Protein AF-A0A8T4Z6G8-F1 (afdb_monomer_lite)

Foldseek 3Di:
DVVVVVVCCVVVVCPDDLVFWPDKDKAFDALVPLQVVLVVLVVVLVCLVPVCVPPVVSVVVCVVCVVVVVVVSVVSSVVSVVVSVQRVQFIWMWTDTHPDPDIDIDGGDGPVVSVVVRVVSVVVVVVVVVPVPD

Structure (mmCIF, N/CA/C/O backbone):
data_AF-A0A8T4Z6G8-F1
#
_entry.id   AF-A0A8T4Z6G8-F1
#
loop_
_atom_site.group_PDB
_atom_site.id
_atom_site.type_symbol
_atom_site.label_atom_id
_atom_site.label_alt_id
_atom_site.label_comp_id
_atom_site.label_asym_id
_atom_site.label_entity_id
_atom_site.label_seq_id
_atom_site.pdbx_PDB_ins_code
_atom_site.Cartn_x
_atom_site.Cartn_y
_atom_site.Cartn_z
_atom_site.occupancy
_atom_site.B_iso_or_equiv
_atom_site.auth_seq_id
_atom_site.auth_comp_id
_atom_site.auth_asym_id
_atom_site.auth_atom_id
_atom_site.pdbx_PDB_model_num
ATOM 1 N N . MET A 1 1 ? 9.961 9.100 15.794 1.00 39.41 1 MET A N 1
ATOM 2 C CA . MET A 1 1 ? 9.773 9.030 17.266 1.00 39.41 1 MET A CA 1
AT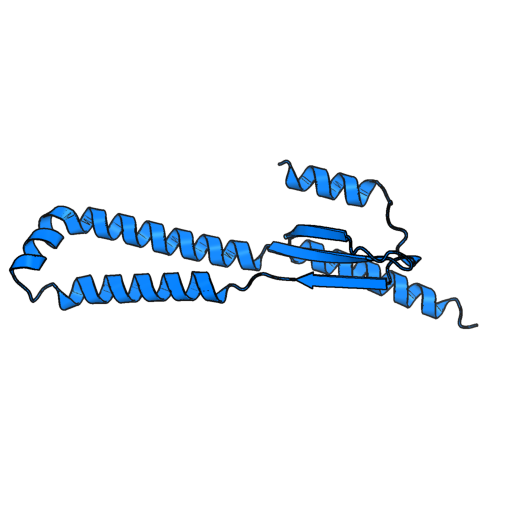OM 3 C C . MET A 1 1 ? 8.444 9.620 17.752 1.00 39.41 1 MET A C 1
ATOM 5 O O . MET A 1 1 ? 7.875 9.048 18.672 1.00 39.41 1 MET A O 1
ATOM 9 N N . ALA A 1 2 ? 7.893 10.665 17.120 1.00 36.56 2 ALA A N 1
ATOM 10 C CA . ALA A 1 2 ? 6.647 11.321 17.553 1.00 36.56 2 ALA A CA 1
ATOM 11 C C . ALA A 1 2 ? 5.389 10.416 17.587 1.00 36.56 2 ALA A C 1
ATOM 13 O O . ALA A 1 2 ? 4.609 10.481 18.532 1.00 36.56 2 ALA A O 1
ATOM 14 N N . HIS A 1 3 ? 5.230 9.486 16.638 1.00 35.41 3 HIS A N 1
ATOM 15 C CA . HIS A 1 3 ? 4.065 8.580 16.592 1.00 35.41 3 HIS A CA 1
ATOM 16 C C . HIS A 1 3 ? 3.957 7.635 17.802 1.00 35.41 3 HIS A C 1
ATOM 18 O O . HIS A 1 3 ? 2.863 7.281 18.238 1.00 35.41 3 HIS A O 1
ATOM 24 N N . LYS A 1 4 ? 5.103 7.241 18.374 1.00 34.88 4 LYS A N 1
ATOM 25 C CA . LYS A 1 4 ? 5.159 6.362 19.550 1.00 34.88 4 LYS A CA 1
ATOM 26 C C . LYS A 1 4 ? 4.740 7.104 20.824 1.00 34.88 4 LYS A C 1
ATOM 28 O O . LYS A 1 4 ? 4.266 6.466 21.755 1.00 34.88 4 LYS A O 1
ATOM 33 N N . MET A 1 5 ? 4.902 8.430 20.850 1.00 36.12 5 MET A N 1
ATOM 34 C CA . MET A 1 5 ? 4.592 9.287 21.995 1.00 36.12 5 MET A CA 1
ATOM 35 C C . MET A 1 5 ? 3.092 9.595 22.083 1.00 36.12 5 MET A C 1
ATOM 37 O O . MET A 1 5 ? 2.524 9.484 23.163 1.00 36.12 5 MET A O 1
ATOM 41 N N . VAL A 1 6 ? 2.428 9.847 20.949 1.00 50.06 6 VAL A N 1
ATOM 42 C CA . VAL A 1 6 ? 0.968 10.060 20.906 1.00 50.06 6 VAL A CA 1
ATOM 43 C C . VAL A 1 6 ? 0.214 8.792 21.317 1.00 50.06 6 VAL A C 1
ATOM 45 O O . VAL A 1 6 ? -0.676 8.849 22.159 1.00 50.06 6 VAL A O 1
ATOM 48 N N . LEU A 1 7 ? 0.626 7.624 20.809 1.00 44.00 7 LEU A N 1
ATOM 49 C CA . LEU A 1 7 ? -0.010 6.349 21.150 1.00 44.00 7 LEU A CA 1
ATOM 50 C C . LEU A 1 7 ? 0.198 5.964 22.629 1.00 44.00 7 LEU A C 1
ATOM 52 O O . LEU A 1 7 ? -0.716 5.445 23.265 1.00 44.00 7 LEU A O 1
ATOM 56 N N . ARG A 1 8 ? 1.383 6.253 23.198 1.00 40.47 8 ARG A N 1
ATOM 57 C CA . ARG A 1 8 ? 1.643 6.063 24.636 1.00 40.47 8 ARG A CA 1
ATOM 58 C C . ARG A 1 8 ? 0.802 7.005 25.488 1.00 40.47 8 ARG A C 1
ATOM 60 O O . ARG A 1 8 ? 0.343 6.565 26.531 1.00 40.47 8 ARG A O 1
ATOM 67 N N . SER A 1 9 ? 0.584 8.250 25.065 1.00 43.41 9 SER A N 1
ATOM 68 C CA . SER A 1 9 ? -0.308 9.165 25.782 1.00 43.41 9 SER A CA 1
ATOM 69 C C . SER A 1 9 ? -1.764 8.700 25.714 1.00 43.41 9 SER A C 1
ATOM 71 O O . SER A 1 9 ? -2.399 8.631 26.754 1.00 43.41 9 SER A O 1
ATOM 73 N N . PHE A 1 10 ? -2.270 8.259 24.558 1.00 49.22 10 PHE A N 1
ATOM 74 C CA . PHE A 1 10 ? -3.642 7.733 24.458 1.00 49.22 10 PHE A CA 1
ATOM 75 C C . PHE A 1 10 ? -3.873 6.470 25.310 1.00 49.22 10 PHE A C 1
ATOM 77 O O . PHE A 1 10 ? -4.885 6.375 25.997 1.00 49.22 10 PHE A O 1
ATOM 84 N N . LEU A 1 11 ? -2.920 5.528 25.327 1.00 48.62 11 LEU A N 1
ATOM 85 C CA . LEU A 1 11 ? -3.003 4.307 26.146 1.00 48.62 11 LEU A CA 1
ATOM 86 C C . LEU A 1 11 ? -2.766 4.557 27.644 1.00 48.62 11 LEU A C 1
ATOM 88 O O . LEU A 1 11 ? -3.370 3.887 28.478 1.00 48.62 11 LEU A O 1
ATOM 92 N N . LYS A 1 12 ? -1.886 5.501 28.007 1.00 42.12 12 LYS A N 1
ATOM 93 C CA . LYS A 1 12 ? -1.568 5.815 29.412 1.00 42.12 12 LYS A CA 1
ATOM 94 C C . LYS A 1 12 ? -2.659 6.652 30.082 1.00 42.12 12 LYS A C 1
ATOM 96 O O . LYS A 1 12 ? -2.783 6.587 31.299 1.00 42.12 12 LYS A O 1
ATOM 101 N N . TYR A 1 13 ? -3.448 7.403 29.313 1.00 43.34 13 TYR A N 1
ATOM 102 C CA . TYR A 1 13 ? -4.452 8.301 29.874 1.00 43.34 13 TYR A CA 1
ATOM 103 C C . TYR A 1 13 ? -5.836 7.695 30.120 1.00 43.34 13 TYR A C 1
ATOM 105 O O . TYR A 1 13 ? -6.676 8.423 30.633 1.00 43.34 13 TYR A O 1
ATOM 113 N N . ARG A 1 14 ? -6.102 6.404 29.844 1.00 48.81 14 ARG A N 1
ATOM 114 C CA . ARG A 1 14 ? -7.365 5.769 30.297 1.00 48.81 14 ARG A CA 1
ATOM 115 C C . ARG A 1 14 ? -8.633 6.572 29.896 1.00 48.81 14 ARG A C 1
ATOM 117 O O . ARG A 1 14 ? -9.635 6.501 30.591 1.00 48.81 14 ARG A O 1
ATOM 124 N N . ILE A 1 15 ? -8.576 7.373 28.819 1.00 50.81 15 ILE A N 1
ATOM 125 C CA . ILE A 1 15 ? -9.604 8.401 28.527 1.00 50.81 15 ILE A CA 1
ATOM 126 C C . ILE A 1 15 ? -10.885 7.766 27.987 1.00 50.81 15 ILE A C 1
ATOM 128 O O . ILE A 1 15 ? -11.949 8.360 28.076 1.00 50.81 15 ILE A O 1
ATOM 132 N N . ILE A 1 16 ? -10.797 6.555 27.441 1.00 51.62 16 ILE A N 1
ATOM 133 C CA . ILE A 1 16 ? -11.955 5.849 26.907 1.00 51.62 16 ILE A CA 1
ATOM 134 C C . ILE A 1 16 ? -12.251 4.682 27.840 1.00 51.62 16 ILE A C 1
ATOM 136 O O . ILE A 1 16 ? -11.474 3.726 27.912 1.00 51.62 16 ILE A O 1
ATOM 140 N N . ASN A 1 17 ? -13.361 4.782 28.569 1.00 55.00 17 ASN A N 1
ATOM 141 C CA . ASN A 1 17 ? -13.914 3.652 29.290 1.00 55.00 17 ASN A CA 1
ATOM 142 C C . ASN A 1 17 ? -14.404 2.631 28.251 1.00 55.00 17 ASN A C 1
ATOM 144 O O . ASN A 1 17 ? -15.189 2.972 27.369 1.00 55.00 17 ASN A O 1
ATOM 148 N N . TYR A 1 18 ? -13.916 1.390 28.309 1.00 57.50 18 TYR A N 1
ATOM 149 C CA . TYR A 1 18 ? -14.246 0.368 27.307 1.00 57.50 18 TYR A CA 1
ATOM 150 C C . TYR A 1 18 ? -15.755 0.078 27.231 1.00 57.50 18 TYR A C 1
ATOM 152 O O . TYR A 1 18 ? -16.235 -0.286 26.162 1.00 57.50 18 TYR A O 1
ATOM 160 N N . GLY A 1 19 ? -16.500 0.311 28.321 1.00 56.62 19 GLY A N 1
ATOM 161 C CA . GLY A 1 19 ? -17.965 0.209 28.357 1.00 56.62 19 GLY A CA 1
ATOM 162 C C . GLY A 1 19 ? -18.710 1.288 27.557 1.00 56.62 19 GLY A C 1
ATOM 163 O O . GLY A 1 19 ? -19.898 1.139 27.305 1.00 56.62 19 GLY A O 1
ATOM 164 N N . GLU A 1 20 ? -18.032 2.350 27.113 1.00 62.59 20 GLU A N 1
ATOM 165 C CA . GLU A 1 20 ? -18.608 3.424 26.288 1.00 62.59 20 GLU A CA 1
ATOM 166 C C . GLU A 1 20 ? -18.279 3.255 24.798 1.00 62.59 20 GLU A C 1
ATOM 168 O O . GLU A 1 20 ? -18.615 4.110 23.983 1.00 62.59 20 GLU A O 1
ATOM 173 N N . VAL A 1 21 ? -17.603 2.173 24.401 1.00 66.38 21 VAL A N 1
ATOM 174 C CA . VAL A 1 21 ? -17.219 1.933 23.005 1.00 66.38 21 VAL A CA 1
ATOM 175 C C . VAL A 1 21 ? -18.308 1.131 22.298 1.00 66.38 21 VAL A C 1
ATOM 177 O O . VAL A 1 21 ? -18.480 -0.056 22.547 1.00 66.38 21 VAL A O 1
ATOM 180 N N . LYS A 1 22 ? -19.016 1.767 21.358 1.00 72.06 22 LYS A N 1
ATOM 181 C CA . LYS A 1 22 ? -20.055 1.127 20.538 1.00 72.06 22 LYS A CA 1
ATOM 182 C C . LYS A 1 22 ? -19.458 0.237 19.449 1.00 72.06 22 LYS A C 1
ATOM 184 O O . LYS A 1 22 ? -19.964 -0.847 19.180 1.00 72.06 22 LYS A O 1
ATOM 189 N N . SER A 1 23 ? -18.416 0.717 18.768 1.00 72.31 23 SER A N 1
ATOM 190 C CA . SER A 1 23 ? -17.747 -0.046 17.711 1.00 72.31 23 SER A CA 1
ATOM 191 C C . SER A 1 23 ? -16.295 0.375 17.514 1.00 72.31 23 SER A C 1
ATOM 193 O O . SER A 1 23 ? -15.925 1.536 17.708 1.00 72.31 23 SER A O 1
ATOM 195 N N . VAL A 1 24 ? -15.470 -0.582 17.086 1.00 77.94 24 VAL A N 1
ATOM 196 C CA . VAL A 1 24 ? -14.083 -0.352 16.674 1.00 77.94 24 VAL A CA 1
ATOM 197 C C . VAL A 1 24 ? -13.887 -0.945 15.287 1.00 77.94 24 VAL A C 1
ATOM 199 O O . VAL A 1 24 ? -14.045 -2.145 15.083 1.00 77.94 24 VAL A O 1
ATOM 202 N N . GLU A 1 25 ? -13.530 -0.100 14.328 1.00 78.06 25 GLU A N 1
ATOM 203 C CA . GLU A 1 25 ? -13.353 -0.470 12.927 1.00 78.06 25 GLU A CA 1
ATOM 204 C C . GLU A 1 25 ? -11.900 -0.227 12.502 1.00 78.06 25 GLU A C 1
ATOM 206 O O . GLU A 1 25 ? -11.309 0.819 12.792 1.00 78.06 25 GLU A O 1
ATOM 211 N N . VAL A 1 26 ? -11.312 -1.187 11.783 1.00 80.25 26 VAL A N 1
ATOM 212 C CA . VAL A 1 26 ? -9.938 -1.096 11.268 1.00 80.25 26 VAL A CA 1
ATOM 213 C C . VAL A 1 26 ? -9.972 -0.955 9.750 1.00 80.25 26 VAL A C 1
ATOM 215 O O . VAL A 1 26 ? -10.258 -1.905 9.027 1.00 80.25 26 VAL A O 1
ATOM 218 N N . TYR A 1 27 ? -9.607 0.223 9.253 1.00 78.94 27 TYR A N 1
ATOM 219 C CA . TYR A 1 27 ? -9.539 0.526 7.826 1.00 78.94 27 TYR A CA 1
ATOM 220 C C . TYR A 1 27 ? -8.098 0.453 7.334 1.00 78.94 27 TYR A C 1
ATOM 222 O O . TYR A 1 27 ? -7.262 1.287 7.680 1.00 78.94 27 TYR A O 1
ATOM 230 N N . SER A 1 28 ? -7.792 -0.530 6.493 1.00 72.88 28 SER A N 1
ATOM 231 C CA . SER A 1 28 ? -6.475 -0.644 5.856 1.00 72.88 28 SER A CA 1
ATOM 232 C C . SER A 1 28 ? -6.514 -0.049 4.448 1.00 72.88 28 SER A C 1
ATOM 234 O O . SER A 1 28 ? -7.471 -0.262 3.706 1.00 72.88 28 SER A O 1
ATOM 236 N N . LYS A 1 29 ? -5.475 0.699 4.053 1.00 76.88 29 LYS A N 1
ATOM 237 C CA . LYS A 1 29 ? -5.352 1.182 2.667 1.00 76.88 29 LYS A CA 1
ATOM 238 C C . LYS A 1 29 ? -4.915 0.025 1.764 1.00 76.88 29 LYS A C 1
ATOM 240 O O . LYS A 1 29 ? -4.057 -0.764 2.146 1.00 76.88 29 LYS A O 1
ATOM 245 N N . SER A 1 30 ? -5.464 -0.053 0.551 1.00 79.06 30 SER A N 1
ATOM 246 C CA . SER A 1 30 ? -5.117 -1.121 -0.395 1.00 79.06 30 SER A CA 1
ATOM 247 C C . SER A 1 30 ? -3.641 -1.068 -0.818 1.00 79.06 30 SER A C 1
ATOM 249 O O . SER A 1 30 ? -3.101 0.005 -1.124 1.00 79.06 30 SER A O 1
ATOM 251 N N . MET A 1 31 ? -3.016 -2.249 -0.851 1.00 83.06 31 MET A N 1
ATOM 252 C CA . MET A 1 31 ? -1.673 -2.492 -1.394 1.00 83.06 31 MET A CA 1
ATOM 253 C C . MET A 1 31 ? -1.680 -2.601 -2.926 1.00 83.06 31 MET A C 1
ATOM 255 O O . MET A 1 31 ? -0.642 -2.426 -3.555 1.00 83.06 31 MET A O 1
ATOM 259 N N . ILE A 1 32 ? -2.841 -2.873 -3.528 1.00 84.62 32 ILE A N 1
ATOM 260 C CA . ILE A 1 32 ? -2.955 -3.200 -4.954 1.00 84.62 32 ILE A CA 1
ATOM 261 C C . ILE A 1 32 ? -2.420 -2.067 -5.844 1.00 84.62 32 ILE A C 1
ATOM 263 O O . ILE A 1 32 ? -1.589 -2.367 -6.694 1.00 84.62 32 ILE A O 1
ATOM 267 N N . PRO A 1 33 ? -2.780 -0.778 -5.646 1.00 85.88 33 PRO A N 1
ATOM 268 C CA . PRO A 1 33 ? -2.318 0.280 -6.544 1.00 85.88 33 PRO A CA 1
ATOM 269 C C . PRO A 1 33 ? -0.785 0.389 -6.663 1.00 85.88 33 PRO A C 1
ATOM 271 O O . PRO A 1 33 ? -0.288 0.286 -7.781 1.00 85.88 33 PRO A O 1
ATOM 274 N N . PRO A 1 34 ? -0.001 0.520 -5.569 1.00 86.81 34 PRO A N 1
ATOM 275 C CA . PRO A 1 34 ? 1.458 0.596 -5.689 1.00 86.81 34 PRO A CA 1
ATOM 276 C C . PRO A 1 34 ? 2.101 -0.710 -6.182 1.00 86.81 34 PRO A C 1
ATOM 278 O O . PRO A 1 34 ? 3.160 -0.672 -6.813 1.00 86.81 34 PRO A O 1
ATOM 281 N N . LEU A 1 35 ? 1.474 -1.866 -5.939 1.00 87.81 35 LEU A N 1
ATOM 282 C CA . LEU A 1 35 ? 1.960 -3.139 -6.470 1.00 87.81 35 LEU A CA 1
ATOM 283 C C . LEU A 1 35 ? 1.795 -3.202 -7.995 1.00 87.81 35 LEU A C 1
ATOM 285 O O . LEU A 1 35 ? 2.749 -3.511 -8.703 1.00 87.81 35 LEU A O 1
ATOM 289 N N . VAL A 1 36 ? 0.612 -2.845 -8.502 1.00 90.75 36 VAL A N 1
ATOM 290 C CA . VAL A 1 36 ? 0.330 -2.794 -9.944 1.00 90.75 36 VAL A CA 1
ATOM 291 C C . VAL A 1 36 ? 1.273 -1.814 -10.639 1.00 90.75 36 VAL A C 1
ATOM 293 O O . VAL A 1 36 ? 1.857 -2.162 -11.660 1.00 90.75 36 VAL A O 1
ATOM 296 N N . THR A 1 37 ? 1.510 -0.631 -10.063 1.00 87.94 37 THR A N 1
ATOM 297 C CA . THR A 1 37 ? 2.481 0.332 -10.607 1.00 87.94 37 THR A CA 1
ATOM 298 C C . THR A 1 37 ? 3.890 -0.256 -10.698 1.00 87.94 37 THR A C 1
ATOM 300 O O . THR A 1 37 ? 4.551 -0.093 -11.719 1.00 87.94 37 THR A O 1
ATOM 303 N N . SER A 1 38 ? 4.348 -0.976 -9.670 1.00 89.19 38 SER A N 1
ATOM 304 C CA . SER A 1 38 ? 5.666 -1.624 -9.677 1.00 89.19 38 SER A CA 1
ATOM 305 C C . SER A 1 38 ? 5.787 -2.686 -10.778 1.00 89.19 38 SER A C 1
ATOM 307 O O . SER A 1 38 ? 6.790 -2.718 -11.494 1.00 89.19 38 SER A O 1
ATOM 309 N N . ILE A 1 39 ? 4.748 -3.505 -10.963 1.00 91.12 39 ILE A N 1
ATOM 310 C CA . ILE A 1 39 ? 4.702 -4.524 -12.020 1.00 91.12 39 ILE A CA 1
ATOM 311 C C . ILE A 1 39 ? 4.728 -3.858 -13.398 1.00 91.12 39 ILE A C 1
ATOM 313 O O . ILE A 1 39 ? 5.547 -4.227 -14.236 1.00 91.12 39 ILE A O 1
ATOM 317 N N . LEU A 1 40 ? 3.893 -2.838 -13.622 1.00 90.94 40 LEU A N 1
ATOM 318 C CA . LEU A 1 40 ? 3.841 -2.117 -14.896 1.00 90.94 40 LEU A CA 1
ATOM 319 C C . LEU A 1 40 ? 5.178 -1.454 -15.238 1.00 90.94 40 LEU A C 1
ATOM 321 O O . LEU A 1 40 ? 5.630 -1.558 -16.377 1.00 90.94 40 LEU A O 1
ATOM 325 N N . LEU A 1 41 ? 5.841 -0.824 -14.264 1.00 88.94 41 LEU A N 1
ATOM 326 C CA . LEU A 1 41 ? 7.175 -0.246 -14.456 1.00 88.94 41 LEU A CA 1
ATOM 327 C C . LEU A 1 41 ? 8.209 -1.316 -14.825 1.00 88.94 41 LEU A C 1
ATOM 329 O O . LEU A 1 41 ? 9.021 -1.092 -15.716 1.00 88.94 41 LEU A O 1
ATOM 333 N N . THR A 1 42 ? 8.140 -2.491 -14.196 1.00 88.94 42 THR A N 1
ATOM 334 C CA . THR A 1 42 ? 9.044 -3.615 -14.486 1.00 88.94 42 THR A CA 1
ATOM 335 C C . THR A 1 42 ? 8.827 -4.158 -15.900 1.00 88.94 42 THR A C 1
ATOM 337 O O . THR A 1 42 ? 9.787 -4.339 -16.644 1.00 88.94 42 THR A O 1
ATOM 340 N N . VAL A 1 43 ? 7.570 -4.371 -16.304 1.00 89.44 43 VAL A N 1
ATOM 341 C CA . VAL A 1 43 ? 7.219 -4.831 -17.659 1.00 89.44 43 VAL A CA 1
ATOM 342 C C . VAL A 1 43 ? 7.632 -3.800 -18.707 1.00 89.44 43 VAL A C 1
ATOM 344 O O . VAL A 1 43 ? 8.208 -4.163 -19.727 1.00 89.44 43 VAL A O 1
ATOM 347 N N . THR A 1 44 ? 7.403 -2.515 -18.435 1.00 87.00 44 THR A N 1
ATOM 348 C CA . THR A 1 44 ? 7.808 -1.417 -19.324 1.00 87.00 44 THR A CA 1
ATOM 349 C C . THR A 1 44 ? 9.326 -1.372 -19.473 1.00 87.00 44 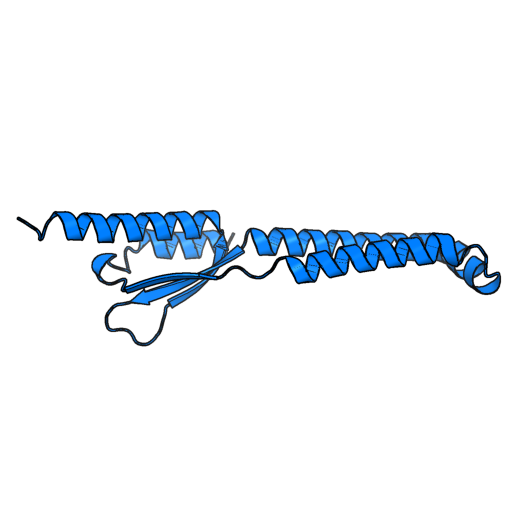THR A C 1
ATOM 351 O O . THR A 1 44 ? 9.829 -1.284 -20.588 1.00 87.00 44 THR A O 1
ATOM 354 N N . GLN A 1 45 ? 10.071 -1.506 -18.373 1.00 84.81 45 GLN A N 1
ATOM 355 C CA . GLN A 1 45 ? 11.532 -1.578 -18.402 1.00 84.81 45 GLN A CA 1
ATOM 356 C C . GLN A 1 45 ? 12.023 -2.775 -19.229 1.00 84.81 45 GLN A C 1
ATOM 358 O O . GLN A 1 45 ? 12.958 -2.627 -20.013 1.00 84.81 45 GLN A O 1
ATOM 363 N N . LEU A 1 46 ? 11.379 -3.938 -19.098 1.00 84.81 46 LEU A N 1
ATOM 364 C CA . LEU A 1 46 ? 11.694 -5.135 -19.880 1.00 84.81 46 LEU A CA 1
ATOM 365 C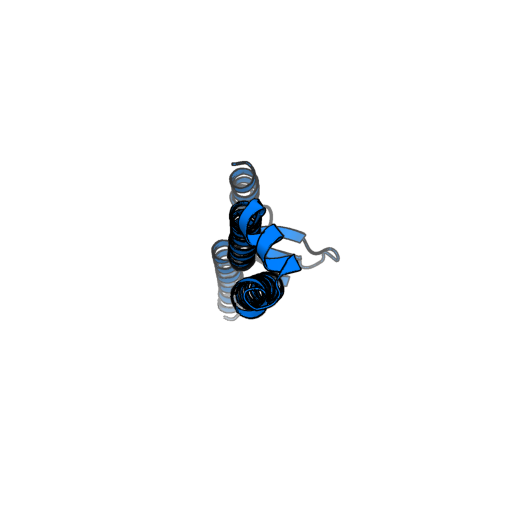 C . LEU A 1 46 ? 11.425 -4.906 -21.377 1.00 84.81 46 LEU A C 1
ATOM 367 O O . LEU A 1 46 ? 12.289 -5.167 -22.209 1.00 84.81 46 LEU A O 1
ATOM 371 N N . ALA A 1 47 ? 10.257 -4.358 -21.718 1.00 83.06 47 ALA A N 1
ATOM 372 C CA . ALA A 1 47 ? 9.867 -4.064 -23.094 1.00 83.06 47 ALA A CA 1
ATOM 373 C C . ALA A 1 47 ? 10.804 -3.043 -23.759 1.00 83.06 47 ALA A C 1
ATOM 375 O O . ALA A 1 47 ? 11.190 -3.228 -24.907 1.00 83.06 47 ALA A O 1
ATOM 376 N N . ILE A 1 48 ? 11.226 -2.010 -23.026 1.00 78.44 48 ILE A N 1
ATOM 377 C CA . ILE A 1 48 ? 12.232 -1.038 -23.478 1.00 78.44 48 ILE A CA 1
ATOM 378 C C . ILE A 1 48 ? 13.565 -1.747 -23.741 1.00 78.44 48 ILE A C 1
ATOM 380 O O . ILE A 1 48 ? 14.179 -1.528 -24.777 1.00 78.44 48 ILE A O 1
ATOM 384 N N . PHE A 1 49 ? 14.007 -2.626 -22.840 1.00 73.31 49 PHE A N 1
ATOM 385 C CA . PHE A 1 49 ? 15.315 -3.274 -22.954 1.00 73.31 49 PHE A CA 1
ATOM 386 C C . PHE A 1 49 ? 15.393 -4.298 -24.098 1.00 73.31 49 PHE A C 1
ATOM 388 O O . PHE A 1 49 ? 16.415 -4.383 -24.776 1.00 73.31 49 PHE A O 1
ATOM 395 N N . PHE A 1 50 ? 14.324 -5.066 -24.329 1.00 75.12 50 PHE A N 1
ATOM 396 C CA . PHE A 1 50 ? 14.282 -6.072 -25.396 1.00 75.12 50 PHE A CA 1
ATOM 397 C C . PHE A 1 50 ? 13.779 -5.517 -26.733 1.00 75.12 50 PHE A C 1
ATOM 399 O O . PHE A 1 50 ? 14.309 -5.893 -27.771 1.00 75.12 50 PHE A O 1
ATOM 406 N N . GLY A 1 51 ? 12.791 -4.620 -26.724 1.00 68.69 51 GLY A N 1
ATOM 407 C CA . GLY A 1 51 ? 12.135 -4.118 -27.935 1.00 68.69 51 GLY A CA 1
ATOM 408 C C . GLY A 1 51 ? 12.855 -2.960 -28.627 1.00 68.69 51 GLY A C 1
ATOM 409 O O . GLY A 1 51 ? 12.697 -2.786 -29.829 1.00 68.69 51 GLY A O 1
ATOM 410 N N . LEU A 1 52 ? 13.668 -2.171 -27.913 1.00 62.31 52 LEU A N 1
ATOM 411 C CA . LEU A 1 52 ? 14.393 -1.038 -28.514 1.00 62.31 52 LEU A CA 1
ATOM 412 C C . LEU A 1 52 ? 15.776 -1.407 -29.055 1.00 62.31 52 LEU A C 1
ATOM 414 O O . LEU A 1 52 ? 16.385 -0.604 -29.756 1.00 62.31 52 LEU A O 1
ATOM 418 N N . LYS A 1 53 ? 16.256 -2.624 -28.775 1.00 58.25 53 LYS A N 1
ATOM 419 C CA . LYS A 1 53 ? 17.519 -3.139 -29.319 1.00 58.25 53 LYS A CA 1
ATOM 420 C C . LYS A 1 53 ? 17.480 -3.294 -30.848 1.00 58.25 53 LYS A C 1
ATOM 422 O O . LYS A 1 53 ? 18.529 -3.308 -31.479 1.00 58.25 53 LYS A O 1
ATOM 427 N N . GLU A 1 54 ? 16.287 -3.389 -31.433 1.00 60.66 54 GLU A N 1
ATOM 428 C CA . GLU A 1 54 ? 16.077 -3.570 -32.876 1.00 60.66 54 GLU A CA 1
ATOM 429 C C . GLU A 1 54 ? 15.774 -2.257 -33.629 1.00 60.66 54 GLU A C 1
ATOM 431 O O . GLU A 1 54 ? 15.576 -2.281 -34.840 1.00 60.66 54 GLU A O 1
ATOM 436 N N . ILE A 1 55 ? 15.744 -1.100 -32.945 1.00 63.25 55 ILE A N 1
ATOM 437 C CA . ILE A 1 55 ? 15.385 0.199 -33.543 1.00 63.25 55 ILE A CA 1
ATOM 438 C C . ILE A 1 55 ? 16.574 1.172 -33.430 1.00 63.25 55 ILE A C 1
ATOM 440 O O . ILE A 1 55 ? 16.768 1.825 -32.402 1.00 63.25 55 ILE A O 1
ATOM 444 N N . ASP A 1 56 ? 17.354 1.290 -34.511 1.00 56.94 56 ASP A N 1
ATOM 445 C CA . ASP A 1 56 ? 18.634 2.026 -34.592 1.00 56.94 56 ASP A CA 1
ATOM 446 C C . ASP A 1 56 ? 18.686 3.422 -33.922 1.00 56.94 56 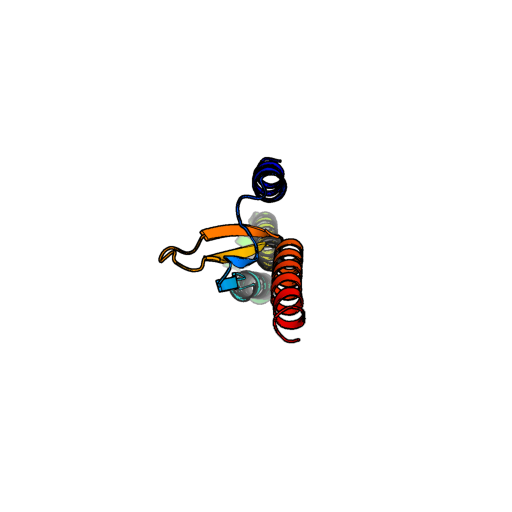ASP A C 1
ATOM 448 O O . ASP A 1 56 ? 19.624 3.674 -33.161 1.00 56.94 56 ASP A O 1
ATOM 452 N N . PRO A 1 57 ? 17.720 4.350 -34.098 1.00 64.12 57 PRO A N 1
ATOM 453 C CA . PRO A 1 57 ? 17.817 5.678 -33.475 1.00 64.12 57 PRO A CA 1
ATOM 454 C C . PRO A 1 57 ? 17.571 5.683 -31.955 1.00 64.12 57 PRO A C 1
ATOM 456 O O . PRO A 1 57 ? 18.045 6.580 -31.258 1.00 64.12 57 PRO A O 1
ATOM 459 N N . LEU A 1 58 ? 16.845 4.697 -31.417 1.00 62.81 58 LEU A N 1
ATOM 460 C CA . LEU A 1 58 ? 16.577 4.571 -29.976 1.00 62.81 58 LEU A CA 1
ATOM 461 C C . LEU A 1 58 ? 17.701 3.828 -29.246 1.00 62.81 58 LEU A C 1
ATOM 463 O O . LEU A 1 58 ? 17.927 4.075 -28.059 1.00 62.81 58 LEU A O 1
ATOM 467 N N . ASN A 1 59 ? 18.449 2.992 -29.965 1.00 62.44 59 ASN A N 1
ATOM 468 C CA . ASN A 1 59 ? 19.599 2.269 -29.436 1.00 62.44 59 ASN A CA 1
ATOM 469 C C . ASN A 1 59 ? 20.713 3.227 -28.960 1.00 62.44 59 ASN A C 1
ATOM 471 O O . ASN A 1 59 ? 21.245 3.048 -27.868 1.00 62.44 59 ASN A O 1
ATOM 475 N N . ILE A 1 60 ? 20.969 4.323 -29.690 1.00 62.59 60 ILE A N 1
ATOM 476 C CA . ILE A 1 60 ? 21.971 5.350 -29.324 1.00 62.59 60 ILE A CA 1
ATOM 477 C C . ILE A 1 60 ? 21.610 6.055 -28.002 1.00 62.59 60 ILE A C 1
ATOM 479 O O . ILE A 1 60 ? 22.472 6.310 -27.159 1.00 62.59 60 ILE A O 1
ATOM 483 N N . ILE A 1 61 ? 20.322 6.345 -27.776 1.00 65.44 61 ILE A N 1
ATOM 484 C CA . ILE A 1 61 ? 19.843 6.999 -26.544 1.00 65.44 61 ILE A CA 1
ATOM 485 C C . ILE A 1 61 ? 19.991 6.057 -25.340 1.00 65.44 61 ILE A C 1
ATOM 487 O O . ILE A 1 61 ? 20.378 6.488 -24.250 1.00 65.44 61 ILE A O 1
ATOM 491 N N . ILE A 1 62 ? 19.721 4.763 -25.527 1.00 68.19 62 ILE A N 1
ATOM 492 C CA . ILE A 1 62 ? 19.905 3.735 -24.493 1.00 68.19 62 ILE A CA 1
ATOM 493 C C . ILE A 1 62 ? 21.390 3.494 -24.219 1.00 68.19 62 ILE A C 1
ATOM 495 O O . ILE A 1 62 ? 21.777 3.305 -23.069 1.00 68.19 62 ILE A O 1
ATOM 499 N N . GLU A 1 63 ? 22.244 3.545 -25.230 1.00 66.88 63 GLU A N 1
ATOM 500 C CA . GLU A 1 63 ? 23.681 3.360 -25.046 1.00 66.88 63 GLU A CA 1
ATOM 501 C C . GLU A 1 63 ? 24.297 4.510 -24.229 1.00 66.88 63 GLU A C 1
ATOM 503 O O . GLU A 1 63 ? 25.065 4.270 -23.295 1.00 66.88 63 GLU A O 1
ATOM 508 N N . HIS A 1 64 ? 23.875 5.754 -24.489 1.00 67.69 64 HIS A N 1
ATOM 509 C CA . HIS A 1 64 ? 24.408 6.940 -23.811 1.00 67.69 64 HIS A CA 1
ATOM 510 C C . HIS A 1 64 ? 23.760 7.235 -22.443 1.00 67.69 64 HIS A C 1
ATOM 512 O O . HIS A 1 64 ? 24.438 7.683 -21.516 1.00 67.69 64 HIS A O 1
ATOM 518 N N . HIS A 1 65 ? 22.452 6.985 -22.287 1.00 70.38 65 HIS A N 1
ATOM 519 C CA . HIS A 1 65 ? 21.682 7.329 -21.078 1.00 70.38 65 HIS A CA 1
ATOM 520 C C . HIS A 1 65 ? 20.962 6.147 -20.419 1.00 70.38 65 HIS A C 1
ATOM 522 O O . HIS A 1 65 ? 20.395 6.301 -19.332 1.00 70.38 65 HIS A O 1
ATOM 528 N N . GLY A 1 66 ? 21.002 4.954 -21.010 1.00 70.12 66 GLY A N 1
ATOM 529 C CA . GLY A 1 66 ? 20.261 3.786 -20.529 1.00 70.12 66 GLY A CA 1
ATOM 530 C C . GLY A 1 66 ? 20.651 3.364 -19.120 1.00 70.12 66 GLY A C 1
ATOM 531 O O . GLY A 1 66 ? 19.777 2.987 -18.347 1.00 70.12 66 GLY A O 1
ATOM 532 N N . ARG A 1 67 ? 21.920 3.522 -18.713 1.00 75.00 67 ARG A N 1
ATOM 533 C CA . ARG A 1 67 ? 22.335 3.265 -17.319 1.00 75.00 67 ARG A CA 1
ATOM 534 C C . ARG A 1 67 ? 21.605 4.170 -16.322 1.00 75.00 67 ARG A C 1
ATOM 536 O O . ARG A 1 67 ? 21.100 3.677 -15.318 1.00 75.00 67 ARG A O 1
ATOM 543 N N . SER A 1 68 ? 21.499 5.466 -16.608 1.00 79.31 68 SER A N 1
ATOM 544 C CA . SER A 1 68 ? 20.806 6.423 -15.736 1.00 79.31 68 SER A CA 1
ATOM 545 C C . SER A 1 68 ? 19.297 6.179 -15.712 1.00 79.31 68 SER A C 1
ATOM 547 O O . SER A 1 68 ? 18.691 6.195 -14.643 1.00 79.31 68 SER A O 1
ATOM 549 N N . ILE A 1 69 ? 18.697 5.880 -16.869 1.00 80.00 69 ILE A N 1
ATOM 550 C CA . ILE A 1 69 ? 17.268 5.553 -16.983 1.00 80.00 69 ILE A CA 1
ATOM 551 C C . ILE A 1 69 ? 16.944 4.277 -16.192 1.00 80.00 69 ILE A C 1
ATOM 553 O O . ILE A 1 69 ? 15.989 4.264 -15.418 1.00 80.00 69 ILE A O 1
ATOM 557 N N . LEU A 1 70 ? 17.775 3.235 -16.301 1.00 79.56 70 LEU A N 1
ATOM 558 C CA . LEU A 1 70 ? 17.616 1.994 -15.538 1.00 79.56 70 LEU A CA 1
ATOM 559 C C . LEU A 1 70 ? 17.718 2.229 -14.031 1.00 79.56 70 LEU A C 1
ATOM 561 O O . LEU A 1 70 ? 16.929 1.666 -13.274 1.00 79.56 70 LEU A O 1
ATOM 565 N N . ILE A 1 71 ? 18.662 3.058 -13.577 1.00 84.75 71 ILE A N 1
ATOM 566 C CA . ILE A 1 71 ? 18.788 3.398 -12.154 1.00 84.75 71 ILE A CA 1
ATOM 567 C C . ILE A 1 71 ? 17.518 4.106 -11.664 1.00 84.75 71 ILE A C 1
ATOM 569 O O . ILE A 1 71 ? 16.969 3.722 -10.632 1.00 84.75 71 ILE A O 1
ATOM 573 N N . ILE A 1 72 ? 17.003 5.081 -12.418 1.00 86.44 72 ILE A N 1
ATOM 574 C CA . ILE A 1 72 ? 15.780 5.813 -12.060 1.00 86.44 72 ILE A CA 1
ATOM 575 C C . ILE A 1 72 ? 14.564 4.876 -12.024 1.00 86.44 72 ILE A C 1
ATOM 577 O O . ILE A 1 72 ? 13.813 4.892 -11.048 1.00 86.44 72 ILE A O 1
ATOM 581 N N . CYS A 1 73 ? 14.387 4.017 -13.032 1.00 84.06 73 CYS A N 1
ATOM 582 C CA . CYS A 1 73 ? 13.311 3.023 -13.055 1.00 84.06 73 CYS A CA 1
ATOM 583 C C . CYS A 1 73 ? 13.382 2.080 -11.848 1.00 84.06 73 CYS A C 1
ATOM 585 O O . CYS A 1 73 ? 12.370 1.872 -11.178 1.00 84.06 73 CYS A O 1
ATOM 587 N N . ASN A 1 74 ? 14.573 1.580 -11.503 1.00 87.06 74 ASN A N 1
ATOM 588 C CA . ASN A 1 74 ? 14.761 0.738 -10.321 1.00 87.06 74 ASN A CA 1
ATOM 589 C C . ASN A 1 74 ? 14.423 1.483 -9.022 1.00 87.06 74 ASN A C 1
ATOM 591 O O . ASN A 1 74 ? 13.747 0.921 -8.161 1.00 87.06 74 ASN A O 1
ATOM 595 N N . ILE A 1 75 ? 14.823 2.752 -8.880 1.00 90.75 75 ILE A N 1
ATOM 596 C CA . ILE A 1 75 ? 14.455 3.573 -7.716 1.00 90.75 75 ILE A CA 1
ATOM 597 C C . ILE A 1 75 ? 12.930 3.702 -7.612 1.00 90.75 75 ILE A C 1
ATOM 599 O O . ILE A 1 75 ? 12.376 3.518 -6.527 1.00 90.75 75 ILE A O 1
ATOM 603 N N . LEU A 1 76 ? 12.233 3.967 -8.721 1.00 88.81 76 LEU A N 1
ATOM 604 C CA . LEU A 1 76 ? 10.771 4.075 -8.742 1.00 88.81 76 LEU A CA 1
ATOM 605 C C . LEU A 1 76 ? 10.090 2.749 -8.374 1.00 88.81 76 LEU A C 1
ATOM 607 O O . LEU A 1 76 ? 9.164 2.743 -7.561 1.00 88.81 76 LEU A O 1
ATOM 611 N N . ILE A 1 77 ? 10.578 1.625 -8.905 1.00 89.50 77 ILE A N 1
ATOM 612 C CA . ILE A 1 77 ? 10.087 0.277 -8.586 1.00 89.50 77 ILE A CA 1
ATOM 613 C C . ILE A 1 77 ? 10.264 -0.017 -7.092 1.00 89.50 77 ILE A C 1
ATOM 615 O O . ILE A 1 77 ? 9.293 -0.374 -6.420 1.00 89.50 77 ILE A O 1
ATOM 619 N N . ILE A 1 78 ? 11.470 0.187 -6.552 1.00 91.94 78 ILE A N 1
ATOM 620 C CA . ILE A 1 78 ? 11.785 -0.045 -5.135 1.00 91.94 78 ILE A CA 1
ATOM 621 C C . ILE A 1 78 ? 10.927 0.851 -4.240 1.00 91.94 78 ILE A C 1
ATOM 623 O O . ILE A 1 78 ? 10.365 0.381 -3.251 1.00 91.94 78 ILE A O 1
ATOM 627 N N . THR A 1 79 ? 10.771 2.125 -4.597 1.00 89.31 79 THR A N 1
ATOM 628 C CA . THR A 1 79 ? 9.957 3.073 -3.826 1.00 89.31 79 THR A CA 1
ATOM 629 C C . THR A 1 79 ? 8.481 2.673 -3.844 1.00 89.31 79 THR A C 1
ATOM 631 O O . THR A 1 79 ? 7.823 2.697 -2.803 1.00 89.31 79 THR A O 1
ATOM 634 N N . SER A 1 80 ? 7.960 2.229 -4.992 1.00 89.62 80 SER A N 1
ATOM 635 C CA . SER A 1 80 ? 6.583 1.734 -5.108 1.00 89.62 80 SER A CA 1
ATOM 636 C C . SER A 1 80 ? 6.358 0.481 -4.258 1.00 89.62 80 SER A C 1
ATOM 638 O O . SER A 1 80 ? 5.369 0.395 -3.528 1.00 89.62 80 SER A O 1
ATOM 640 N N . LEU A 1 81 ? 7.307 -0.460 -4.262 1.00 88.44 81 LEU A N 1
ATOM 641 C CA . LEU A 1 81 ? 7.270 -1.635 -3.388 1.00 88.44 81 LEU A CA 1
ATOM 642 C C . LEU A 1 81 ? 7.325 -1.240 -1.908 1.00 88.44 81 LEU A C 1
ATOM 644 O O . LEU A 1 81 ? 6.508 -1.705 -1.114 1.00 88.44 81 LEU A O 1
ATOM 648 N N . ALA A 1 82 ? 8.227 -0.336 -1.523 1.00 88.50 82 ALA A N 1
ATOM 649 C CA . ALA A 1 82 ? 8.328 0.156 -0.151 1.00 88.50 82 ALA A CA 1
ATOM 650 C C . ALA A 1 82 ? 7.021 0.824 0.319 1.00 88.50 82 ALA A C 1
ATOM 652 O O . ALA A 1 82 ? 6.569 0.599 1.449 1.00 88.50 82 ALA A O 1
ATOM 653 N N . LEU A 1 83 ? 6.363 1.592 -0.555 1.00 86.75 83 LEU A N 1
ATOM 654 C CA . LEU A 1 83 ? 5.044 2.172 -0.297 1.00 86.75 83 LEU A CA 1
ATOM 655 C C . LEU A 1 83 ? 3.961 1.098 -0.155 1.00 86.75 83 LEU A C 1
ATOM 657 O O . LEU A 1 83 ? 3.134 1.194 0.755 1.00 86.75 83 LEU A O 1
ATOM 661 N N . ALA A 1 84 ? 3.980 0.062 -0.998 1.00 85.88 84 ALA A N 1
ATOM 662 C CA . ALA A 1 84 ? 3.075 -1.080 -0.901 1.00 85.88 84 ALA A CA 1
ATOM 663 C C . ALA A 1 84 ? 3.206 -1.770 0.469 1.00 85.88 84 ALA A C 1
ATOM 665 O O . ALA A 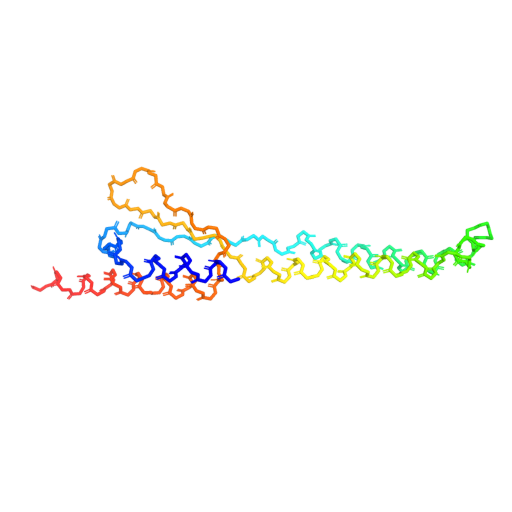1 84 ? 2.218 -1.890 1.197 1.00 85.88 84 ALA A O 1
ATOM 666 N N . PHE A 1 85 ? 4.432 -2.105 0.886 1.00 84.31 85 PHE A N 1
ATOM 667 C CA . PHE A 1 85 ? 4.702 -2.706 2.196 1.00 84.31 85 PHE A CA 1
ATOM 668 C C . PHE A 1 85 ? 4.295 -1.804 3.364 1.00 84.31 85 PHE A C 1
ATOM 670 O O . PHE A 1 85 ? 3.741 -2.278 4.359 1.00 84.31 85 PHE A O 1
ATOM 677 N N . THR A 1 86 ? 4.537 -0.497 3.255 1.00 81.94 86 THR A N 1
ATOM 678 C CA . THR A 1 86 ? 4.153 0.466 4.295 1.00 81.94 86 THR A CA 1
ATOM 679 C C . THR A 1 86 ? 2.633 0.544 4.438 1.00 81.94 86 THR A C 1
ATOM 681 O O . THR A 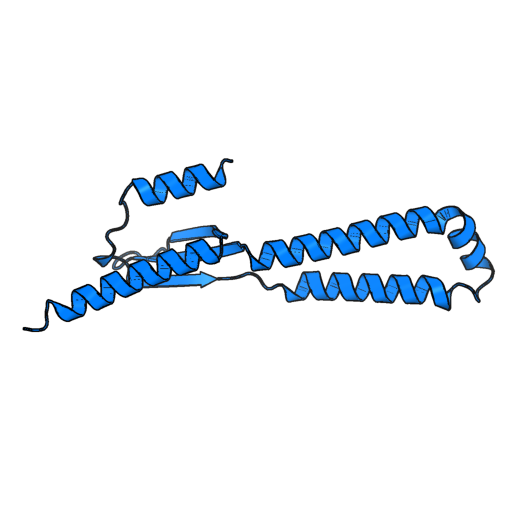1 86 ? 2.125 0.564 5.560 1.00 81.94 86 THR A O 1
ATOM 684 N N . ARG A 1 87 ? 1.884 0.507 3.327 1.00 81.69 87 ARG A N 1
ATOM 685 C CA . ARG A 1 87 ? 0.411 0.497 3.354 1.00 81.69 87 ARG A CA 1
ATOM 686 C C . ARG A 1 87 ? -0.175 -0.753 4.004 1.00 81.69 87 ARG A C 1
ATOM 688 O O . ARG A 1 87 ? -1.188 -0.634 4.676 1.00 81.69 87 ARG A O 1
ATOM 695 N N . VAL A 1 88 ? 0.465 -1.916 3.872 1.00 78.38 88 VAL A N 1
ATOM 696 C CA . VAL A 1 88 ? 0.006 -3.151 4.543 1.00 78.38 88 VAL A CA 1
ATOM 697 C C . VAL A 1 88 ? 0.178 -3.079 6.059 1.00 78.38 88 VAL A C 1
ATOM 699 O O . VAL A 1 88 ? -0.629 -3.627 6.812 1.00 78.38 88 VAL A O 1
ATOM 702 N N . LYS A 1 89 ? 1.241 -2.413 6.520 1.00 80.31 89 LYS A N 1
ATOM 703 C CA . LYS A 1 89 ? 1.565 -2.310 7.947 1.00 80.31 89 LYS A CA 1
ATOM 704 C C . LYS A 1 89 ? 0.760 -1.235 8.671 1.00 80.31 89 LYS A C 1
ATOM 706 O O . LYS A 1 89 ? 0.647 -1.319 9.891 1.00 80.31 89 LYS A O 1
ATOM 711 N N . MET A 1 90 ? 0.218 -0.256 7.949 1.00 79.94 90 MET A N 1
ATOM 712 C CA . MET A 1 90 ? -0.474 0.899 8.520 1.00 79.94 90 MET A CA 1
ATOM 713 C C . MET A 1 90 ? -1.979 0.835 8.257 1.00 79.94 90 MET A C 1
ATOM 715 O O . MET A 1 90 ? -2.428 0.708 7.120 1.00 79.94 90 MET A O 1
ATOM 719 N N . ALA A 1 91 ? -2.762 1.004 9.313 1.00 78.62 91 ALA A N 1
ATOM 720 C CA . ALA A 1 91 ? -4.210 1.084 9.272 1.00 78.62 91 ALA A CA 1
ATOM 721 C C . ALA A 1 91 ? -4.698 2.394 9.905 1.00 78.62 91 ALA A C 1
ATOM 723 O O . ALA A 1 91 ? -3.964 3.111 10.588 1.00 78.62 91 ALA A O 1
ATOM 724 N N . THR A 1 92 ? -5.952 2.726 9.634 1.00 80.38 92 THR A N 1
ATOM 725 C CA . THR A 1 92 ? -6.707 3.755 10.342 1.00 80.38 92 THR A CA 1
ATOM 726 C C . THR A 1 92 ? -7.664 3.050 11.287 1.00 80.38 92 THR A C 1
ATOM 728 O O . THR A 1 92 ? -8.450 2.213 10.852 1.00 80.38 92 THR A O 1
ATOM 731 N N . LEU A 1 93 ? -7.582 3.373 12.570 1.00 77.75 93 LEU A N 1
ATOM 732 C CA . LEU A 1 93 ? -8.498 2.879 13.587 1.00 77.75 93 LEU A CA 1
ATOM 733 C C . LEU A 1 93 ? -9.604 3.916 13.773 1.00 77.75 93 LEU A C 1
ATOM 735 O O . LEU A 1 93 ? -9.311 5.088 14.000 1.00 77.75 93 LEU A O 1
ATOM 739 N N . LYS A 1 94 ? -10.859 3.498 13.663 1.00 80.44 94 LYS A N 1
ATOM 740 C CA . LYS A 1 94 ? -12.024 4.339 13.930 1.00 80.44 94 LYS A CA 1
ATOM 741 C C . LYS A 1 94 ? -12.742 3.777 15.151 1.00 80.44 94 LYS A C 1
ATOM 743 O O . LYS A 1 94 ? -13.102 2.604 15.156 1.00 80.44 94 LYS A O 1
ATOM 748 N N . ILE A 1 95 ? -12.909 4.603 16.174 1.00 78.56 95 ILE A N 1
ATOM 749 C CA . ILE A 1 95 ? -13.558 4.244 17.436 1.00 78.56 95 ILE A CA 1
ATOM 750 C C . ILE A 1 95 ? -14.835 5.075 17.542 1.00 78.56 95 ILE A C 1
ATOM 752 O O . ILE A 1 95 ? -14.771 6.302 17.512 1.00 78.56 95 ILE A O 1
ATOM 756 N N . THR A 1 96 ? -15.985 4.417 17.645 1.00 78.00 96 THR A N 1
ATOM 757 C CA . THR A 1 96 ? -17.286 5.072 17.831 1.00 78.00 96 THR A CA 1
ATOM 758 C C . THR A 1 96 ? -17.724 4.885 19.277 1.00 78.00 96 THR A C 1
ATOM 760 O O . THR A 1 96 ? -17.757 3.752 19.760 1.00 78.00 96 THR A O 1
ATOM 763 N N . LEU A 1 97 ? -18.055 5.978 19.962 1.00 78.12 97 LEU A N 1
ATOM 764 C CA . LEU A 1 97 ? -18.495 5.964 21.360 1.00 78.12 97 LEU A CA 1
ATOM 765 C C . LEU A 1 97 ? -20.029 5.946 21.452 1.00 78.12 97 LEU A C 1
ATOM 767 O O . LEU A 1 97 ? -20.722 6.437 20.560 1.00 78.12 97 LEU A O 1
ATOM 771 N N . ILE A 1 98 ? -20.567 5.372 22.524 1.00 71.06 98 ILE A N 1
ATOM 772 C CA . ILE A 1 98 ? -21.993 5.378 22.854 1.00 71.06 98 ILE A CA 1
ATOM 773 C C . ILE A 1 98 ? -22.375 6.815 23.232 1.00 71.06 98 ILE A C 1
ATOM 775 O O . ILE A 1 98 ? -21.809 7.386 24.156 1.00 71.06 98 ILE A O 1
ATOM 779 N N . GLY A 1 99 ? -23.310 7.416 22.493 1.00 69.19 99 GLY A N 1
ATOM 780 C CA . GLY A 1 99 ? -23.760 8.795 22.732 1.00 69.19 99 GLY A CA 1
ATOM 781 C C . GLY A 1 99 ? -22.918 9.894 22.068 1.00 69.19 99 GLY A C 1
ATOM 782 O O . GLY A 1 99 ? -23.240 11.065 22.240 1.00 69.19 99 GLY A O 1
ATOM 783 N N . SER A 1 100 ? -21.888 9.546 21.286 1.00 68.94 100 SER A N 1
ATOM 784 C CA . SER A 1 100 ? -21.156 10.496 20.433 1.00 68.94 100 SER A CA 1
ATOM 785 C C . SER A 1 100 ? -21.509 10.270 18.966 1.00 68.94 100 SER A C 1
ATOM 787 O O . SER A 1 100 ? -21.349 9.157 18.462 1.00 68.94 100 SER A O 1
ATOM 789 N N . ASP A 1 101 ? -21.929 11.324 18.266 1.00 67.62 101 ASP A N 1
ATOM 790 C CA . ASP A 1 101 ? -22.161 11.271 16.814 1.00 67.62 101 ASP A CA 1
ATOM 791 C C . ASP A 1 101 ? -20.851 11.285 16.010 1.00 67.62 101 ASP A C 1
ATOM 793 O O . ASP A 1 101 ? -20.794 10.775 14.888 1.00 67.62 101 ASP A O 1
ATOM 797 N N . GLU A 1 102 ? -19.761 11.811 16.582 1.00 74.88 102 GLU A N 1
ATOM 798 C CA . GLU A 1 102 ? -18.469 11.859 15.901 1.00 74.88 102 GLU A CA 1
ATOM 799 C C . GLU A 1 102 ? -17.559 10.684 16.295 1.00 74.88 102 GLU A C 1
ATOM 801 O O . GLU A 1 102 ? -17.247 10.497 17.478 1.00 74.88 102 GLU A O 1
ATOM 806 N N . PRO A 1 103 ? -17.088 9.885 15.316 1.00 74.00 103 PRO A N 1
ATOM 807 C CA . PRO A 1 103 ? -16.161 8.796 15.570 1.00 74.00 103 PRO A CA 1
ATOM 808 C C . PRO A 1 103 ? -14.716 9.303 15.639 1.00 74.00 103 PRO A C 1
ATOM 810 O O . PRO A 1 103 ? -14.238 10.023 14.757 1.00 74.00 103 PRO A O 1
ATOM 813 N N . LEU A 1 104 ? -13.970 8.830 16.633 1.00 75.06 104 LEU A N 1
ATOM 814 C CA . LEU A 1 104 ? -12.565 9.162 16.824 1.00 75.06 104 LEU A CA 1
ATOM 815 C C . LEU A 1 104 ? -11.703 8.381 15.821 1.00 75.06 104 LEU A C 1
ATOM 817 O O . LEU A 1 104 ? -11.666 7.149 15.834 1.00 75.06 104 LEU A O 1
ATOM 821 N N . LYS A 1 105 ? -11.015 9.091 14.921 1.00 76.12 105 LYS A N 1
ATOM 822 C CA . LYS A 1 105 ? -10.187 8.494 13.858 1.00 76.12 105 LYS A CA 1
ATOM 823 C C . LYS A 1 105 ? -8.702 8.639 14.181 1.00 76.12 105 LYS A C 1
ATOM 825 O O . LYS A 1 105 ? -8.145 9.731 14.137 1.00 76.12 105 LYS A O 1
ATOM 830 N N . LEU A 1 106 ? -8.036 7.520 14.446 1.00 74.12 106 LEU A N 1
ATOM 831 C CA . LEU A 1 106 ? -6.585 7.436 14.582 1.00 74.12 106 LEU A CA 1
ATOM 832 C C . LEU A 1 106 ? -5.972 6.958 13.266 1.00 74.12 106 LEU A C 1
ATOM 834 O O . LEU A 1 106 ? -6.104 5.797 12.876 1.00 74.12 106 LEU A O 1
ATOM 838 N N . HIS A 1 107 ? -5.278 7.859 12.579 1.00 78.44 107 HIS A N 1
ATOM 839 C CA . HIS A 1 107 ? -4.578 7.554 11.335 1.00 78.44 107 HIS A CA 1
ATOM 840 C C . HIS A 1 107 ? -3.182 6.965 11.590 1.00 78.44 107 HIS A C 1
ATOM 842 O O . HIS A 1 107 ? -2.523 7.299 12.573 1.00 78.44 107 HIS A O 1
ATOM 848 N N . TYR A 1 108 ? -2.707 6.134 10.656 1.00 70.50 108 TYR A N 1
ATOM 849 C CA . TYR A 1 108 ? -1.337 5.596 10.632 1.00 70.50 108 TYR A CA 1
ATOM 850 C C . TYR A 1 108 ? -0.947 4.794 11.884 1.00 70.50 108 TYR A C 1
ATOM 852 O O . TYR A 1 108 ? 0.153 4.930 12.423 1.00 70.50 108 TYR A O 1
ATOM 860 N N . VAL A 1 109 ? -1.849 3.934 12.348 1.00 75.81 109 VAL A N 1
ATOM 861 C CA . VAL A 1 109 ? -1.579 2.999 13.442 1.00 75.81 109 VAL A CA 1
ATOM 862 C C . VAL A 1 109 ? -1.085 1.677 12.856 1.00 75.81 109 VAL A C 1
ATOM 864 O O . VAL A 1 109 ? -1.586 1.216 11.832 1.00 75.81 109 VAL A O 1
ATOM 867 N N . LEU A 1 110 ? -0.092 1.049 13.492 1.00 77.38 110 LEU A N 1
ATOM 868 C CA . LEU A 1 110 ? 0.356 -0.285 13.091 1.00 77.38 110 LEU A CA 1
ATOM 869 C C . LEU A 1 110 ? -0.813 -1.271 13.150 1.00 77.38 110 LEU A C 1
ATOM 871 O O . LEU A 1 110 ? -1.479 -1.378 14.177 1.00 77.38 110 LEU A O 1
ATOM 875 N N . ARG A 1 111 ? -1.016 -2.046 12.084 1.00 76.69 111 ARG A N 1
ATOM 876 C CA . ARG A 1 111 ? -2.114 -3.019 11.994 1.00 76.69 111 ARG A CA 1
ATOM 877 C C . ARG A 1 111 ? -2.102 -4.023 13.150 1.00 76.69 111 ARG A C 1
ATOM 879 O O . ARG A 1 111 ? -3.148 -4.324 13.707 1.00 76.69 111 ARG A O 1
ATOM 886 N N . SER A 1 112 ? -0.921 -4.480 13.569 1.00 77.06 112 SER A N 1
ATOM 887 C CA . SER A 1 112 ? -0.773 -5.360 14.737 1.00 77.06 112 SER A CA 1
ATOM 888 C C . SER A 1 112 ? -1.227 -4.698 16.040 1.00 77.06 112 SER A C 1
ATOM 890 O O . SER A 1 112 ? -1.788 -5.358 16.907 1.00 77.06 112 SER A O 1
ATOM 892 N N . THR A 1 113 ? -1.011 -3.391 16.183 1.00 75.69 113 THR A N 1
ATOM 893 C CA . THR A 1 113 ? -1.499 -2.608 17.320 1.00 75.69 113 THR A CA 1
ATOM 894 C C . THR A 1 113 ? -3.011 -2.412 17.250 1.00 75.69 113 THR A C 1
ATOM 896 O O . THR A 1 113 ? -3.671 -2.573 18.269 1.00 75.69 113 THR A O 1
ATOM 899 N N . CYS A 1 114 ? -3.569 -2.125 16.069 1.00 75.06 114 CYS A N 1
ATOM 900 C CA . CYS A 1 114 ? -5.019 -2.049 15.872 1.00 75.06 114 CYS A CA 1
ATOM 901 C C . CYS A 1 114 ? -5.711 -3.352 16.274 1.00 75.06 114 CYS A C 1
ATOM 903 O O . CYS A 1 114 ? -6.669 -3.303 17.035 1.00 75.06 114 CYS A O 1
ATOM 905 N N . ASN A 1 115 ? -5.199 -4.500 15.821 1.00 75.88 115 ASN A N 1
ATOM 906 C CA . ASN A 1 115 ? -5.775 -5.805 16.150 1.00 75.88 115 ASN A CA 1
ATOM 907 C C . ASN A 1 115 ? -5.784 -6.053 17.666 1.00 75.88 115 ASN A C 1
ATOM 909 O O . ASN A 1 115 ? -6.817 -6.417 18.206 1.00 75.88 115 ASN A O 1
ATOM 913 N N . LYS A 1 116 ? -4.686 -5.741 18.370 1.00 78.12 116 LYS A N 1
ATOM 914 C CA . LYS A 1 116 ? -4.623 -5.857 19.839 1.00 78.12 116 LYS A CA 1
ATOM 915 C C . LYS A 1 116 ? -5.651 -4.980 20.556 1.00 78.12 116 LYS A C 1
ATOM 917 O O . LYS A 1 116 ? -6.200 -5.390 21.574 1.00 78.12 116 LYS A O 1
ATOM 922 N N . ILE A 1 117 ? -5.889 -3.767 20.051 1.00 74.56 117 ILE A N 1
ATOM 923 C CA . ILE A 1 117 ? -6.902 -2.861 20.610 1.00 74.56 117 ILE A CA 1
ATOM 924 C C . ILE A 1 117 ? -8.302 -3.435 20.374 1.00 74.56 117 ILE A C 1
ATOM 926 O O . ILE A 1 117 ? -9.093 -3.471 21.308 1.00 74.56 117 ILE A O 1
ATOM 930 N N . VAL A 1 118 ? -8.589 -3.930 19.165 1.00 77.44 118 VAL A N 1
ATOM 931 C CA . VAL A 1 118 ? -9.869 -4.585 18.844 1.00 77.44 118 VAL A CA 1
ATOM 932 C C . VAL A 1 118 ? -10.107 -5.795 19.749 1.00 77.44 118 VAL A C 1
ATOM 934 O O . VAL A 1 118 ? -11.167 -5.880 20.356 1.00 77.44 118 VAL A O 1
ATOM 937 N N . GLU A 1 119 ? -9.117 -6.677 19.905 1.00 79.00 119 GLU A N 1
ATOM 938 C CA . GLU A 1 119 ? -9.201 -7.859 20.776 1.00 79.00 119 GLU A CA 1
ATOM 939 C C . GLU A 1 119 ? -9.462 -7.471 22.240 1.00 79.00 119 GLU A C 1
ATOM 941 O O . GLU A 1 119 ? -10.323 -8.051 22.895 1.00 79.00 119 GLU A O 1
ATOM 946 N N . SER A 1 120 ? -8.766 -6.445 22.746 1.00 74.62 120 SER A N 1
ATOM 947 C CA . SER A 1 120 ? -8.939 -5.958 24.125 1.00 74.62 120 SER A CA 1
ATOM 948 C C . SER A 1 120 ? -10.335 -5.369 24.365 1.00 74.62 120 SER A C 1
ATOM 950 O O . SER A 1 120 ? -10.925 -5.575 25.427 1.00 74.62 120 SER A O 1
ATOM 952 N N . VAL A 1 121 ? -10.877 -4.649 23.377 1.00 73.94 121 VAL A N 1
ATOM 953 C CA . VAL A 1 121 ? -12.236 -4.086 23.426 1.00 73.94 121 VAL A CA 1
ATOM 954 C C . VAL A 1 121 ? -13.278 -5.204 23.362 1.00 73.94 121 VAL A C 1
ATOM 956 O O . VAL A 1 121 ? -14.183 -5.235 24.188 1.00 73.94 121 VAL A O 1
ATOM 959 N N . GLN A 1 122 ? -13.127 -6.161 22.442 1.00 74.00 122 GLN A N 1
ATOM 960 C CA . GLN A 1 122 ? -14.031 -7.311 22.320 1.00 74.00 122 GLN A CA 1
ATOM 961 C C . GLN A 1 122 ? -14.060 -8.162 23.592 1.00 74.00 122 GLN A C 1
ATOM 963 O O . GLN A 1 122 ? -15.142 -8.548 24.030 1.00 74.00 122 GLN A O 1
ATOM 968 N N . ALA A 1 123 ? -12.899 -8.416 24.201 1.00 75.88 123 ALA A N 1
ATOM 969 C CA . ALA A 1 123 ? -12.799 -9.151 25.459 1.00 75.88 123 ALA A CA 1
ATOM 970 C C . ALA A 1 123 ? -13.489 -8.412 26.616 1.00 75.88 123 ALA A C 1
ATOM 972 O O . ALA A 1 123 ? -14.119 -9.044 27.459 1.00 75.88 123 ALA A O 1
ATOM 973 N N . SER A 1 124 ? -13.410 -7.078 26.637 1.00 70.25 124 SER A N 1
ATOM 974 C CA . SER A 1 124 ? -14.076 -6.259 27.655 1.00 70.25 124 SER A CA 1
ATOM 975 C C . SER A 1 124 ? -15.600 -6.280 27.491 1.00 70.25 124 SER A C 1
ATOM 977 O O . SER A 1 124 ? -16.304 -6.395 28.484 1.00 70.25 124 SER A O 1
ATOM 979 N N . ILE A 1 125 ? -16.114 -6.243 26.255 1.00 67.75 125 ILE A N 1
ATOM 980 C CA . ILE A 1 125 ? -17.558 -6.339 25.976 1.00 67.75 125 ILE A CA 1
ATOM 981 C C . ILE A 1 125 ? -18.109 -7.727 26.359 1.00 67.75 125 ILE A C 1
ATOM 983 O O . ILE A 1 125 ? -19.103 -7.810 27.072 1.00 67.75 125 ILE A O 1
ATOM 987 N N . HIS A 1 126 ? -17.436 -8.818 25.970 1.00 62.28 126 HIS A N 1
ATOM 988 C CA . HIS A 1 126 ? -17.882 -10.183 26.308 1.00 62.28 126 HIS A CA 1
ATOM 989 C C . HIS A 1 126 ? -17.745 -10.506 27.806 1.00 62.28 126 HIS A C 1
ATOM 991 O O . HIS A 1 126 ? -18.539 -11.267 28.361 1.00 62.28 126 HIS A O 1
ATOM 997 N N . GLY A 1 127 ? -16.745 -9.927 28.480 1.00 57.56 127 GLY A N 1
ATOM 998 C CA . GLY A 1 127 ? -16.604 -10.031 29.933 1.00 57.56 127 GLY A CA 1
ATOM 999 C C . GLY A 1 127 ? -17.750 -9.352 30.691 1.00 57.56 127 GLY A C 1
ATOM 1000 O O . GLY A 1 127 ? -18.134 -9.837 31.751 1.00 57.56 127 GLY A O 1
ATOM 1001 N N . TYR A 1 128 ? -18.327 -8.285 30.126 1.00 49.66 128 TYR A N 1
ATOM 1002 C CA . TYR A 1 128 ? -19.504 -7.604 30.671 1.00 49.66 128 TYR A CA 1
ATOM 1003 C C . TYR A 1 128 ? -20.791 -8.429 30.501 1.00 49.66 128 TYR A C 1
ATOM 1005 O O . TYR A 1 128 ? -21.546 -8.576 31.458 1.00 49.66 128 TYR A O 1
ATOM 1013 N N . GLU A 1 129 ? -21.011 -9.060 29.342 1.00 48.72 129 GLU A N 1
ATOM 1014 C CA . GLU A 1 129 ? -22.201 -9.906 29.114 1.00 48.72 129 GLU A CA 1
ATOM 1015 C C . GLU A 1 129 ? -22.267 -11.139 30.034 1.00 48.72 129 GLU A C 1
ATOM 1017 O O . GLU A 1 129 ? -23.341 -11.687 30.269 1.00 48.72 129 GLU A O 1
ATOM 1022 N N . SER A 1 130 ? -21.132 -11.566 30.592 1.00 47.84 130 SER A N 1
ATOM 1023 C CA . SER A 1 130 ? -21.058 -12.724 31.492 1.00 47.84 130 SER A CA 1
ATOM 1024 C C . SER A 1 130 ? -21.370 -12.395 32.961 1.00 47.84 130 SER A C 1
ATOM 1026 O O . SER A 1 130 ? -21.502 -13.319 33.760 1.00 47.84 130 SER A O 1
ATOM 1028 N N . GLN A 1 131 ? -21.454 -11.111 33.340 1.00 43.75 131 GLN A N 1
ATOM 1029 C CA . GLN A 1 131 ? -21.716 -10.685 34.726 1.00 43.75 131 GLN A CA 1
ATOM 1030 C C . GLN A 1 131 ? -23.132 -10.143 34.964 1.00 43.75 131 GLN A C 1
ATOM 1032 O O . GLN A 1 131 ? -23.595 -10.213 36.097 1.00 43.75 131 GLN A O 1
ATOM 1037 N N . ASP A 1 132 ? -23.844 -9.692 33.929 1.00 43.66 132 ASP A N 1
ATOM 1038 C CA . ASP A 1 132 ? -25.234 -9.205 34.045 1.00 43.66 132 ASP A CA 1
ATOM 1039 C C . ASP A 1 132 ? -26.294 -10.313 33.821 1.00 43.66 132 ASP A C 1
ATOM 1041 O O . ASP A 1 132 ? -27.486 -10.036 33.688 1.00 43.66 132 ASP A O 1
ATOM 1045 N N . GLY A 1 133 ? -25.866 -11.581 33.760 1.00 47.25 133 GLY A N 1
ATOM 1046 C CA . GLY A 1 133 ? -26.693 -12.743 33.408 1.00 47.25 133 GLY A CA 1
ATOM 1047 C C . GLY A 1 133 ? -27.006 -13.740 34.533 1.00 47.25 133 GLY A C 1
ATOM 1048 O O . GLY A 1 133 ? -27.447 -14.847 34.222 1.00 47.25 133 GLY A O 1
ATOM 1049 N N . THR A 1 134 ? -26.788 -13.399 35.807 1.00 38.84 134 THR A N 1
ATOM 1050 C CA . THR A 1 134 ? -27.160 -14.247 36.965 1.00 38.84 134 THR A CA 1
ATOM 1051 C C . THR A 1 134 ? -27.854 -13.466 38.058 1.00 38.84 134 THR A C 1
ATOM 1053 O O . THR A 1 134 ? -27.280 -12.436 38.471 1.00 38.84 134 THR A O 1
#

Radius of gyration: 24.43 Å; chains: 1; bounding box: 52×26×72 Å

Secondary structure (DSSP, 8-state):
-HHHHHHHHHHHTT-S-GGGEEEEEEEEPPSHHHHHHHHHHHHHHHHHHHHGGG-HHHHHHHHHHHHHHHHHHHHHHHHHHHHHHHHHHEEEEEEEETT-SSPEEEEEEEHHHHHHHHHHHHHHHHHHHTTS--

Sequence (134 aa):
MAHKMVLRSFLKYRIINYGEVKSVEVYSKSMIPPLVTSILLTVTQLAIFFGLKEIDPLNIIIEHHGRSILIICNILIITSLALAFTRVKMATLKITLIGSDEPLKLHYVLRSTCNKIVESVQASIHGYESQDGT

pLDDT: mean 71.1, std 15.03, range [34.88, 91.94]